Protein AF-A0A9D4H6K7-F1 (afdb_monomer)

Radius of gyration: 13.58 Å; Cα contacts (8 Å, |Δi|>4): 80; chains: 1; bounding box: 26×27×38 Å

Nearest PDB structures (foldseek):
  5yt3-assembly1_A  TM=7.237E-01  e=1.940E+00  Homo sapiens

Structure (mmCIF, N/CA/C/O backbone):
data_AF-A0A9D4H6K7-F1
#
_entry.id   AF-A0A9D4H6K7-F1
#
loop_
_atom_site.group_PDB
_atom_site.id
_atom_site.type_symbol
_atom_site.label_atom_id
_atom_site.label_alt_id
_atom_site.label_comp_id
_atom_site.label_asym_id
_atom_site.label_entity_id
_atom_site.label_seq_id
_atom_site.pdbx_PDB_ins_code
_atom_site.Cartn_x
_atom_site.Cartn_y
_atom_site.Cartn_z
_atom_site.occupancy
_atom_site.B_iso_or_equiv
_atom_site.auth_seq_id
_atom_site.auth_comp_id
_atom_site.auth_asym_id
_atom_site.auth_atom_id
_atom_site.pdbx_PDB_model_num
ATOM 1 N N . MET A 1 1 ? -3.681 6.805 22.100 1.00 63.06 1 MET A N 1
ATOM 2 C CA . MET A 1 1 ? -4.663 5.794 21.651 1.00 63.06 1 MET A CA 1
ATOM 3 C C . MET A 1 1 ? -3.888 4.546 21.260 1.00 63.06 1 MET A C 1
ATOM 5 O O . MET A 1 1 ? -2.907 4.675 20.541 1.00 63.06 1 MET A O 1
ATOM 9 N N . LYS A 1 2 ? -4.226 3.376 21.807 1.00 78.62 2 LYS A N 1
ATOM 10 C CA . LYS A 1 2 ? -3.553 2.108 21.489 1.00 78.62 2 LYS A CA 1
ATOM 11 C C . LYS A 1 2 ? -4.511 1.319 20.605 1.00 78.62 2 LYS A C 1
ATOM 13 O O . LYS A 1 2 ? -5.642 1.111 21.024 1.00 78.62 2 LYS A O 1
ATOM 18 N N . LEU A 1 3 ? -4.083 0.949 19.400 1.00 85.69 3 LEU A N 1
ATOM 19 C CA . LEU A 1 3 ? -4.877 0.082 18.530 1.00 85.69 3 LEU A CA 1
ATOM 20 C C . LEU A 1 3 ? -4.996 -1.297 19.189 1.00 85.69 3 LEU A C 1
ATOM 22 O O . LEU A 1 3 ? -3.985 -1.824 19.685 1.00 85.69 3 LEU A O 1
ATOM 26 N N . ASP A 1 4 ? -6.209 -1.843 19.220 1.00 92.56 4 ASP A N 1
ATOM 27 C CA . ASP A 1 4 ? -6.434 -3.224 19.636 1.00 92.56 4 ASP A CA 1
ATOM 28 C C . ASP A 1 4 ? -5.800 -4.201 18.629 1.00 92.56 4 ASP A C 1
ATOM 30 O O . ASP A 1 4 ? -5.259 -3.811 17.589 1.00 92.56 4 ASP A O 1
ATOM 34 N N . TRP A 1 5 ? -5.726 -5.473 19.010 1.00 94.06 5 TRP A N 1
ATOM 35 C CA . TRP A 1 5 ? -5.070 -6.477 18.176 1.00 94.06 5 TRP A CA 1
ATOM 36 C C . TRP A 1 5 ? -5.882 -6.823 16.931 1.00 94.06 5 TRP A C 1
ATOM 38 O O . TRP A 1 5 ? -5.285 -7.051 15.882 1.00 94.06 5 TRP A O 1
ATOM 48 N N . ASP A 1 6 ? -7.206 -6.798 17.025 1.00 92.50 6 ASP A N 1
ATOM 49 C CA . ASP A 1 6 ? -8.091 -7.148 15.917 1.00 92.50 6 ASP A CA 1
ATOM 50 C C . ASP A 1 6 ? -7.985 -6.111 14.792 1.00 92.50 6 ASP A C 1
ATOM 52 O O . ASP A 1 6 ? -7.803 -6.462 13.629 1.00 92.50 6 ASP A O 1
ATOM 56 N N . PHE A 1 7 ? -7.945 -4.827 15.144 1.00 90.62 7 PHE A N 1
ATOM 57 C CA . PHE A 1 7 ? -7.737 -3.732 14.206 1.00 90.62 7 PHE A CA 1
ATOM 58 C C . PHE A 1 7 ? -6.326 -3.729 13.604 1.00 90.62 7 PHE A C 1
ATOM 60 O O . PHE A 1 7 ? -6.123 -3.376 12.447 1.00 90.62 7 PHE A O 1
ATOM 67 N N . LYS A 1 8 ? -5.302 -4.147 14.358 1.00 91.25 8 LYS A N 1
ATOM 68 C CA . LYS A 1 8 ? -3.968 -4.348 13.763 1.00 91.25 8 LYS A CA 1
ATOM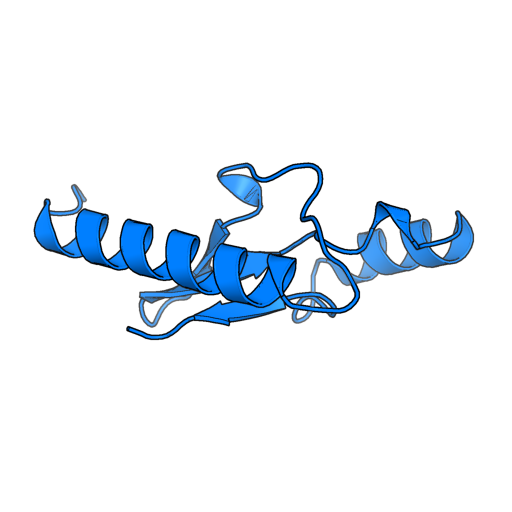 69 C C . LYS A 1 8 ? -3.973 -5.490 12.761 1.00 91.25 8 LYS A C 1
ATOM 71 O O . LYS A 1 8 ? -3.286 -5.396 11.749 1.00 91.25 8 LYS A O 1
ATOM 76 N N . LEU A 1 9 ? -4.699 -6.564 13.061 1.00 94.38 9 LEU A N 1
ATOM 77 C CA . LEU A 1 9 ? -4.786 -7.714 12.178 1.00 94.38 9 LEU A CA 1
ATOM 78 C C . LEU A 1 9 ? -5.490 -7.344 10.869 1.00 94.38 9 LEU A C 1
ATOM 80 O O . LEU A 1 9 ? -4.979 -7.720 9.817 1.00 94.38 9 LEU A O 1
ATOM 84 N N . SER A 1 10 ? -6.565 -6.547 10.923 1.00 92.81 10 SER A N 1
ATOM 85 C CA . SER A 1 10 ? -7.235 -6.055 9.712 1.00 92.81 10 SER A CA 1
ATOM 86 C C . SER A 1 10 ? -6.299 -5.194 8.857 1.00 92.81 10 SER A C 1
ATOM 88 O O . SER A 1 10 ? -6.167 -5.438 7.665 1.00 92.81 10 SER A O 1
ATOM 90 N N . LEU A 1 11 ? -5.527 -4.281 9.460 1.00 92.06 11 LEU A N 1
ATOM 91 C CA . LEU A 1 11 ? -4.535 -3.490 8.716 1.00 92.06 11 LEU A CA 1
ATOM 92 C C . LEU A 1 11 ? -3.422 -4.351 8.095 1.00 92.06 11 LEU A C 1
ATOM 94 O O . LEU A 1 11 ? -2.936 -4.052 7.006 1.00 92.06 11 LEU A O 1
ATOM 98 N N . ILE A 1 12 ? -2.984 -5.412 8.779 1.00 93.88 12 ILE A N 1
ATOM 99 C CA . ILE A 1 12 ? -1.995 -6.350 8.227 1.00 93.88 12 ILE A CA 1
ATOM 100 C C . ILE A 1 12 ? -2.591 -7.104 7.034 1.00 93.88 12 ILE A C 1
ATOM 102 O O . ILE A 1 12 ? -1.903 -7.271 6.027 1.00 93.88 12 ILE A O 1
ATOM 106 N N . GLN A 1 13 ? -3.850 -7.540 7.128 1.00 94.94 13 GLN A N 1
ATOM 107 C CA . GLN A 1 13 ? -4.564 -8.181 6.022 1.00 94.94 13 GLN A CA 1
ATOM 108 C C . GLN A 1 13 ? -4.682 -7.237 4.825 1.00 94.94 13 GLN A C 1
ATOM 110 O O . GLN A 1 13 ? -4.290 -7.627 3.726 1.00 94.94 13 GLN A O 1
ATOM 115 N N . ASP A 1 14 ? -5.065 -5.978 5.051 1.00 94.25 14 ASP A N 1
ATOM 116 C CA . ASP A 1 14 ? -5.134 -4.967 3.996 1.00 94.25 14 ASP A CA 1
ATOM 117 C C . ASP A 1 14 ? -3.776 -4.799 3.277 1.00 94.25 14 ASP A C 1
ATOM 119 O O . ASP A 1 14 ? -3.703 -4.717 2.048 1.00 94.25 14 ASP A O 1
ATOM 123 N N . ILE A 1 15 ? -2.662 -4.790 4.024 1.00 94.44 15 ILE A N 1
ATOM 124 C CA . ILE A 1 15 ? -1.313 -4.717 3.435 1.00 94.44 15 ILE A CA 1
ATOM 125 C C . ILE A 1 15 ? -1.017 -5.954 2.581 1.00 94.44 15 ILE A C 1
ATOM 127 O O . ILE A 1 15 ? -0.494 -5.825 1.472 1.00 94.44 15 ILE A O 1
ATOM 131 N N . VAL A 1 16 ? -1.325 -7.153 3.082 1.00 95.50 16 VAL A N 1
ATOM 132 C CA . VAL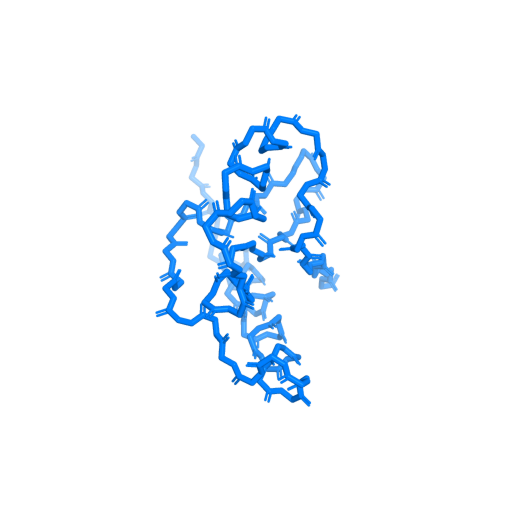 A 1 16 ? -1.085 -8.412 2.359 1.00 95.50 16 VAL A CA 1
ATOM 133 C C . VAL A 1 16 ? -1.886 -8.454 1.059 1.00 95.50 16 VAL A C 1
ATOM 135 O O . VAL A 1 16 ? -1.334 -8.807 0.013 1.00 95.50 16 VAL A O 1
ATOM 138 N N . GLU A 1 17 ? -3.155 -8.057 1.096 1.00 94.69 17 GLU A N 1
ATOM 139 C CA . GLU A 1 17 ? -4.022 -8.014 -0.082 1.00 94.69 17 GLU A CA 1
ATOM 140 C C . GLU A 1 17 ? -3.530 -6.993 -1.106 1.00 94.69 17 GLU A C 1
ATOM 142 O O . GLU A 1 17 ? -3.376 -7.324 -2.285 1.00 94.69 17 GLU A O 1
ATOM 147 N N . GLY A 1 18 ? -3.182 -5.782 -0.665 1.00 93.56 18 GLY A N 1
ATOM 148 C CA . GLY A 1 18 ? -2.656 -4.759 -1.563 1.00 93.56 18 GLY A CA 1
ATOM 149 C C . GLY A 1 18 ? -1.313 -5.130 -2.189 1.00 93.56 18 GLY A C 1
ATOM 150 O O . GLY A 1 18 ? -1.099 -4.878 -3.376 1.00 93.56 18 GLY A O 1
ATOM 151 N N . MET A 1 19 ? -0.429 -5.795 -1.442 1.00 95.25 19 MET A N 1
ATOM 152 C CA . MET A 1 19 ? 0.830 -6.310 -1.985 1.00 95.25 19 MET A CA 1
ATOM 153 C C . MET A 1 19 ? 0.615 -7.464 -2.963 1.00 95.25 19 MET A C 1
ATOM 155 O O . MET A 1 19 ? 1.281 -7.520 -3.996 1.00 95.25 19 MET A O 1
ATOM 159 N N . THR A 1 20 ? -0.334 -8.355 -2.678 1.00 95.56 20 THR A N 1
ATOM 160 C CA . THR A 1 20 ? -0.708 -9.451 -3.583 1.00 95.56 20 THR A CA 1
ATOM 161 C C . THR A 1 20 ? -1.246 -8.900 -4.900 1.00 95.56 20 THR A C 1
ATOM 163 O O . THR A 1 20 ? -0.791 -9.306 -5.970 1.00 95.56 20 THR A O 1
ATOM 166 N N . TYR A 1 21 ? -2.152 -7.922 -4.830 1.00 93.75 21 TYR A N 1
ATOM 167 C CA . TYR A 1 21 ? -2.676 -7.229 -6.003 1.00 93.75 21 TYR A CA 1
ATOM 168 C C . TYR A 1 21 ? -1.558 -6.563 -6.814 1.00 93.75 21 TYR A C 1
ATOM 170 O O . TYR A 1 21 ? -1.463 -6.756 -8.027 1.00 93.75 21 TYR A O 1
ATOM 178 N N . LEU A 1 22 ? -0.673 -5.813 -6.151 1.00 92.50 22 LEU A N 1
ATOM 179 C CA . LEU A 1 22 ? 0.427 -5.123 -6.820 1.00 92.50 22 LEU A CA 1
ATOM 180 C C . LEU A 1 22 ? 1.377 -6.104 -7.519 1.00 92.50 22 LEU A C 1
ATOM 182 O O . LEU A 1 22 ? 1.776 -5.857 -8.657 1.00 92.50 22 LEU A O 1
ATOM 186 N N . HIS A 1 23 ? 1.714 -7.218 -6.870 1.00 94.75 23 HIS A N 1
ATOM 187 C CA . HIS A 1 23 ? 2.596 -8.237 -7.441 1.00 94.75 23 HIS A CA 1
ATOM 188 C C . HIS A 1 23 ? 1.973 -8.991 -8.620 1.00 94.75 23 HIS A C 1
ATOM 190 O O . HIS A 1 23 ? 2.700 -9.447 -9.498 1.00 94.75 23 HIS A O 1
ATOM 196 N N . ALA A 1 24 ? 0.644 -9.096 -8.672 1.00 94.44 24 ALA A N 1
ATOM 197 C CA . ALA A 1 24 ? -0.068 -9.645 -9.824 1.00 94.44 24 ALA A CA 1
ATOM 198 C C . ALA A 1 24 ? -0.216 -8.640 -10.986 1.00 94.44 24 ALA A C 1
ATOM 200 O O . ALA A 1 24 ? -0.554 -9.033 -12.103 1.00 94.44 24 ALA A O 1
ATOM 201 N N . SER A 1 25 ? 0.008 -7.346 -10.738 1.00 91.50 25 SER A N 1
ATOM 202 C CA . SER A 1 25 ? -0.074 -6.296 -11.757 1.00 91.50 25 SER A CA 1
ATOM 203 C C . SER A 1 25 ? 1.187 -6.224 -12.630 1.00 91.50 25 SER A C 1
ATOM 205 O O . SER A 1 25 ? 2.222 -6.805 -12.309 1.00 91.50 25 SER A O 1
ATOM 207 N N . SER A 1 26 ? 1.142 -5.427 -13.703 1.00 89.50 26 SER A N 1
ATOM 208 C CA . SER A 1 26 ? 2.309 -5.153 -14.558 1.00 89.50 26 SER A CA 1
ATOM 209 C C . SER A 1 26 ? 3.472 -4.469 -13.831 1.00 89.50 26 SER A C 1
ATOM 211 O O . SER A 1 26 ? 4.597 -4.504 -14.320 1.00 89.50 26 SER A O 1
ATOM 213 N N . ILE A 1 27 ? 3.214 -3.856 -12.672 1.00 89.06 27 ILE A N 1
ATOM 214 C CA . ILE A 1 27 ? 4.244 -3.231 -11.838 1.00 89.06 27 ILE A CA 1
ATOM 215 C C . ILE A 1 27 ? 5.088 -4.312 -11.149 1.00 89.06 27 ILE A C 1
ATOM 217 O O . ILE A 1 27 ? 6.295 -4.137 -10.993 1.00 89.06 27 ILE A O 1
ATOM 221 N N . G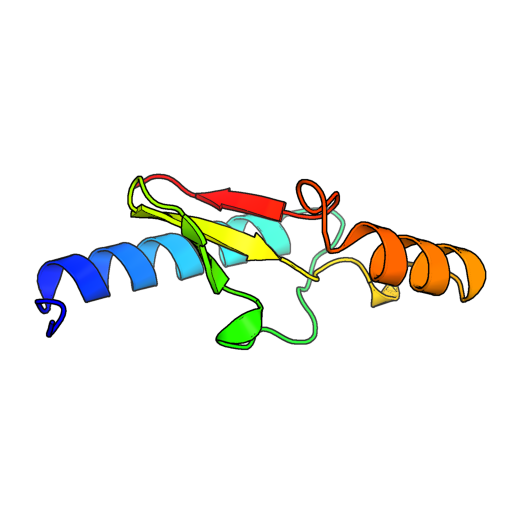LY A 1 28 ? 4.467 -5.433 -10.761 1.00 91.06 28 GLY A N 1
ATOM 222 C CA . GLY A 1 28 ? 5.111 -6.657 -10.271 1.00 91.06 28 GLY A CA 1
ATOM 223 C C . GLY A 1 28 ? 5.801 -6.562 -8.906 1.00 91.06 28 GLY A C 1
ATOM 224 O O . GLY A 1 28 ? 5.877 -7.558 -8.195 1.00 91.06 28 GLY A O 1
ATOM 225 N N . VAL A 1 29 ? 6.291 -5.385 -8.507 1.00 90.31 29 VAL A N 1
ATOM 226 C CA . VAL A 1 29 ? 7.005 -5.150 -7.245 1.00 90.31 29 VAL A CA 1
ATOM 227 C C . VAL A 1 29 ? 6.756 -3.741 -6.708 1.00 90.31 29 VAL A C 1
ATOM 229 O O . VAL A 1 29 ? 6.666 -2.771 -7.458 1.00 90.31 29 VAL A O 1
ATOM 232 N N . HIS A 1 30 ? 6.729 -3.591 -5.383 1.00 91.88 30 HIS A N 1
ATOM 233 C CA . HIS A 1 30 ? 6.709 -2.264 -4.754 1.00 91.88 30 HIS A CA 1
ATOM 234 C C . HIS A 1 30 ? 8.097 -1.605 -4.701 1.00 91.88 30 HIS A C 1
ATOM 236 O O . HIS A 1 30 ? 8.219 -0.382 -4.762 1.00 91.88 30 HIS A O 1
ATOM 242 N N . GLY A 1 31 ? 9.158 -2.399 -4.535 1.00 89.00 31 GLY A N 1
ATOM 243 C CA . GLY A 1 31 ? 10.539 -1.924 -4.386 1.00 89.00 31 GLY A CA 1
ATOM 244 C C . GLY A 1 31 ? 10.911 -1.504 -2.958 1.00 89.00 31 GLY A C 1
ATOM 245 O O . GLY A 1 31 ? 11.869 -2.035 -2.407 1.00 89.00 31 GLY A O 1
ATOM 246 N N . GLN A 1 32 ? 10.157 -0.590 -2.340 1.00 87.44 32 GLN A N 1
ATOM 247 C CA . GLN A 1 32 ? 10.431 -0.099 -0.980 1.00 87.44 32 GLN A CA 1
ATOM 248 C C . GLN A 1 32 ? 9.138 0.132 -0.184 1.00 87.44 32 GLN A C 1
ATOM 250 O O . GLN A 1 32 ? 8.613 1.244 -0.143 1.00 87.44 32 GLN A O 1
ATOM 255 N N . LEU A 1 33 ? 8.631 -0.927 0.453 1.00 91.00 33 LEU A N 1
ATOM 256 C CA . LEU A 1 33 ? 7.488 -0.833 1.359 1.00 91.00 33 LEU A CA 1
ATOM 257 C C . LEU A 1 33 ? 7.977 -0.442 2.761 1.00 91.00 33 LEU A C 1
ATOM 259 O O . LEU A 1 33 ? 8.684 -1.205 3.417 1.00 91.00 33 LEU A O 1
ATOM 263 N N . THR A 1 34 ? 7.606 0.753 3.207 1.00 90.38 34 THR A N 1
ATOM 264 C CA . THR A 1 34 ? 7.864 1.268 4.560 1.00 90.38 34 THR A CA 1
ATOM 265 C C . THR A 1 34 ? 6.551 1.705 5.198 1.00 90.38 34 THR A C 1
ATOM 267 O O . THR A 1 34 ? 5.547 1.875 4.511 1.00 90.38 34 THR A O 1
ATOM 270 N N . ASP A 1 35 ? 6.553 1.931 6.508 1.00 88.69 35 ASP A N 1
ATOM 271 C CA . ASP A 1 35 ? 5.412 2.475 7.252 1.00 88.69 35 ASP A CA 1
ATOM 272 C C . ASP A 1 35 ? 4.885 3.784 6.639 1.00 88.69 35 ASP A C 1
ATOM 274 O O . ASP A 1 35 ? 3.683 3.944 6.457 1.00 88.69 35 ASP A O 1
ATOM 278 N N . SER A 1 36 ? 5.781 4.670 6.199 1.00 87.81 36 SER A N 1
ATOM 279 C CA . SER A 1 36 ? 5.425 5.915 5.502 1.00 87.81 36 SER A CA 1
ATOM 280 C C . SER A 1 36 ? 4.734 5.722 4.145 1.00 87.81 36 SER A C 1
ATOM 282 O O . SER A 1 36 ? 4.154 6.672 3.618 1.00 87.81 36 SER A O 1
ATOM 284 N N . ARG A 1 37 ? 4.786 4.515 3.565 1.00 89.06 37 ARG A N 1
ATOM 285 C CA . ARG A 1 37 ? 4.095 4.155 2.316 1.00 89.06 37 ARG A CA 1
ATOM 286 C C . ARG A 1 37 ? 2.725 3.519 2.550 1.00 89.06 37 ARG A C 1
ATOM 288 O O . ARG A 1 37 ? 1.970 3.391 1.585 1.00 89.06 37 ARG A O 1
ATOM 295 N N . CYS A 1 38 ? 2.397 3.182 3.798 1.00 91.88 38 CYS A N 1
ATOM 296 C CA . CYS A 1 38 ? 1.101 2.669 4.231 1.00 91.88 38 CYS A CA 1
ATOM 297 C C . CYS A 1 38 ? 0.323 3.785 4.936 1.00 91.88 38 CYS A C 1
ATOM 299 O O . CYS A 1 38 ? 0.465 4.012 6.136 1.00 91.88 38 CYS A O 1
ATOM 301 N N . MET A 1 39 ? -0.499 4.507 4.180 1.00 90.31 39 MET A N 1
ATOM 302 C CA . MET A 1 39 ? -1.290 5.616 4.712 1.00 90.31 39 MET A CA 1
ATOM 303 C C . MET A 1 39 ? -2.663 5.122 5.154 1.00 90.31 39 MET A C 1
ATOM 305 O O . MET A 1 39 ? -3.307 4.373 4.428 1.00 90.31 39 MET A O 1
ATOM 309 N N . ILE A 1 40 ? -3.140 5.583 6.307 1.00 89.56 40 ILE A N 1
ATOM 310 C CA . ILE A 1 40 ? -4.493 5.296 6.796 1.00 89.56 40 ILE A CA 1
ATOM 311 C C . ILE A 1 40 ? -5.266 6.613 6.811 1.00 89.56 40 ILE A C 1
ATOM 313 O O . ILE A 1 40 ? -4.805 7.590 7.405 1.00 89.56 40 ILE A O 1
ATOM 317 N N . ASP A 1 41 ? -6.411 6.663 6.127 1.00 87.56 41 ASP A N 1
ATOM 318 C CA . ASP A 1 41 ? -7.260 7.860 6.114 1.00 87.56 41 ASP A CA 1
ATOM 319 C C . ASP A 1 41 ? -8.196 7.931 7.340 1.00 87.56 41 ASP A C 1
ATOM 321 O O . ASP A 1 41 ? -8.278 7.011 8.155 1.00 87.56 41 ASP A O 1
ATOM 325 N N . GLY A 1 42 ? -8.931 9.040 7.487 1.00 86.56 42 GLY A N 1
ATOM 326 C CA . GLY A 1 42 ? -9.857 9.245 8.612 1.00 86.56 42 GLY A CA 1
ATOM 327 C C . GLY A 1 42 ? -11.044 8.271 8.668 1.00 86.56 42 GLY A C 1
ATOM 328 O O . GLY A 1 42 ? -11.807 8.307 9.628 1.00 86.56 42 GLY A O 1
ATOM 329 N N . ARG A 1 43 ? -11.213 7.414 7.655 1.00 86.50 43 ARG A N 1
ATOM 330 C CA . ARG A 1 43 ? -12.215 6.343 7.603 1.00 86.50 43 ARG A CA 1
ATOM 331 C C . ARG A 1 43 ? -11.584 4.961 7.778 1.00 86.50 43 ARG A C 1
ATOM 333 O O . ARG A 1 43 ? -12.226 3.971 7.448 1.00 86.50 43 ARG A O 1
ATOM 340 N N . PHE A 1 44 ? -10.350 4.903 8.280 1.00 87.12 44 PHE A N 1
ATOM 341 C CA . PHE A 1 44 ? -9.586 3.673 8.482 1.00 87.12 44 PHE A CA 1
ATOM 342 C C . PHE A 1 44 ? -9.323 2.879 7.202 1.00 87.12 44 PHE A C 1
ATOM 344 O O . PHE A 1 44 ? -9.109 1.675 7.257 1.00 87.12 44 PHE A O 1
ATOM 351 N N . VAL A 1 45 ? -9.292 3.553 6.052 1.00 88.19 45 VAL A N 1
ATOM 352 C CA . VAL A 1 45 ? -8.950 2.896 4.795 1.00 88.19 45 VAL A CA 1
ATOM 353 C C . VAL A 1 45 ? -7.440 2.917 4.601 1.00 88.19 45 VAL A C 1
ATOM 355 O O . VAL A 1 45 ? -6.841 3.999 4.566 1.00 88.19 45 VAL A O 1
ATOM 358 N N . LEU A 1 46 ? -6.836 1.738 4.441 1.00 91.25 46 LEU A N 1
ATOM 359 C CA . LEU A 1 46 ? -5.413 1.609 4.156 1.00 91.25 46 LEU A CA 1
ATOM 360 C C . LEU A 1 46 ? -5.134 1.860 2.667 1.00 91.25 46 LEU A C 1
ATOM 362 O O . LEU A 1 46 ? -5.783 1.315 1.774 1.00 91.25 46 LEU A O 1
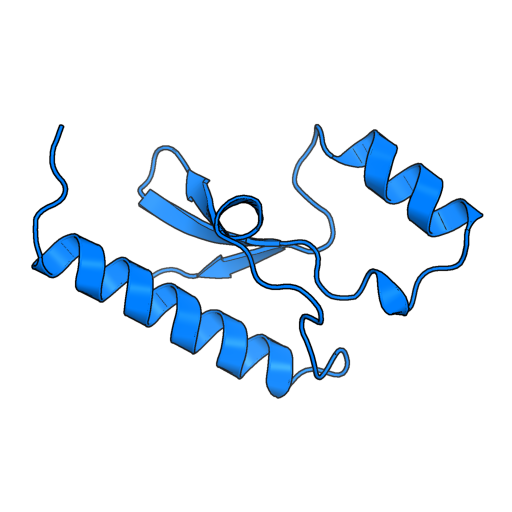ATOM 366 N N . LYS A 1 47 ? -4.145 2.709 2.387 1.00 90.94 47 LYS A N 1
ATOM 367 C CA . LYS A 1 47 ? -3.621 2.978 1.048 1.00 90.94 47 LYS A CA 1
ATOM 368 C C . LYS A 1 47 ? -2.143 2.606 0.983 1.00 90.94 47 LYS A C 1
ATOM 370 O O . LYS A 1 47 ? -1.341 3.142 1.749 1.00 90.94 47 LYS A O 1
ATOM 375 N N . ILE A 1 48 ? -1.779 1.750 0.031 1.00 92.31 48 ILE A N 1
ATOM 376 C CA . ILE A 1 48 ? -0.377 1.470 -0.318 1.00 92.31 48 ILE A CA 1
ATOM 377 C C . ILE A 1 48 ? 0.055 2.462 -1.395 1.00 92.31 48 ILE A C 1
ATOM 379 O O . ILE A 1 48 ? -0.678 2.667 -2.362 1.00 92.31 48 ILE A O 1
ATOM 383 N N . THR A 1 49 ? 1.225 3.083 -1.237 1.00 90.12 49 THR A N 1
ATOM 384 C CA . THR A 1 49 ? 1.708 4.172 -2.104 1.00 90.12 49 THR A CA 1
ATOM 385 C C . THR A 1 49 ? 3.167 4.001 -2.509 1.00 90.12 49 THR A C 1
ATOM 387 O O . THR A 1 49 ? 3.947 3.366 -1.812 1.00 90.12 49 THR A O 1
ATOM 390 N N . GLY A 1 50 ? 3.597 4.653 -3.591 1.00 85.56 50 GLY A N 1
ATOM 391 C CA . GLY A 1 50 ? 5.028 4.743 -3.909 1.00 85.56 50 GLY A CA 1
ATOM 392 C C . GLY A 1 50 ? 5.618 3.544 -4.640 1.00 85.56 50 GLY A C 1
ATOM 393 O O . GLY A 1 50 ? 6.839 3.423 -4.725 1.00 85.56 50 GLY A O 1
ATOM 394 N N . PHE A 1 51 ? 4.765 2.677 -5.168 1.00 88.75 51 PHE A N 1
ATOM 395 C CA . PHE A 1 51 ? 5.137 1.673 -6.153 1.00 88.75 51 PHE A CA 1
ATOM 396 C C . PHE A 1 51 ? 5.247 2.305 -7.553 1.00 88.75 51 PHE A C 1
ATOM 398 O O . PHE A 1 51 ? 4.843 3.447 -7.763 1.00 88.75 51 PHE A O 1
ATOM 405 N N . GLY A 1 52 ? 5.837 1.589 -8.516 1.00 84.88 52 GLY A N 1
ATOM 406 C CA . GLY A 1 52 ? 5.970 2.065 -9.905 1.00 84.88 52 GLY A CA 1
ATOM 407 C C . GLY A 1 52 ? 6.967 3.214 -10.117 1.00 84.88 52 GLY A C 1
ATOM 408 O O . GLY A 1 52 ? 7.295 3.533 -11.254 1.00 84.88 52 GLY A O 1
ATOM 409 N N . LEU A 1 53 ? 7.523 3.794 -9.046 1.00 83.12 53 LEU A N 1
ATOM 410 C CA . LEU A 1 53 ? 8.481 4.905 -9.126 1.00 83.12 53 LEU A CA 1
ATOM 411 C C . LEU A 1 53 ? 9.767 4.542 -9.879 1.00 83.12 53 LEU A C 1
ATOM 413 O O . LEU A 1 53 ? 10.365 5.405 -10.508 1.00 83.12 53 LEU A O 1
ATOM 417 N N . ASN A 1 54 ? 10.169 3.270 -9.849 1.00 79.06 54 ASN A N 1
ATOM 418 C CA . ASN A 1 54 ? 11.348 2.783 -10.570 1.00 79.06 54 ASN A CA 1
ATOM 419 C C . ASN A 1 54 ? 11.146 2.746 -12.095 1.00 79.06 54 ASN A C 1
ATOM 421 O O . ASN A 1 54 ? 12.109 2.555 -12.830 1.00 79.06 54 ASN A O 1
ATOM 425 N N . CYS A 1 55 ? 9.905 2.886 -12.566 1.00 79.56 55 CYS A N 1
ATOM 426 C CA . CYS A 1 55 ? 9.561 2.913 -13.985 1.00 79.56 55 CYS A CA 1
ATOM 427 C C . CYS A 1 55 ? 9.539 4.339 -14.556 1.00 79.56 55 CYS A C 1
ATOM 429 O O . CYS A 1 55 ? 9.362 4.496 -15.760 1.00 79.56 55 CYS A O 1
ATOM 431 N N . LEU A 1 56 ? 9.688 5.360 -13.707 1.00 81.62 56 LEU A N 1
ATOM 432 C CA . LEU A 1 56 ? 9.622 6.764 -14.095 1.00 81.62 56 LEU A CA 1
ATOM 433 C C . LEU A 1 56 ? 10.999 7.289 -14.512 1.00 81.62 56 LEU A C 1
ATOM 435 O O . LEU A 1 56 ? 12.017 6.960 -13.902 1.00 81.62 56 LEU A O 1
ATOM 439 N N . ASN A 1 57 ? 11.025 8.166 -15.514 1.00 87.31 57 ASN A N 1
ATOM 440 C CA . ASN A 1 57 ? 12.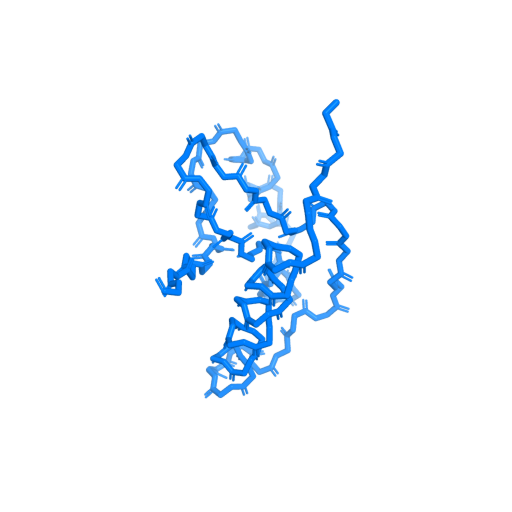211 8.956 -15.835 1.00 87.31 57 ASN A CA 1
ATOM 441 C C . ASN A 1 57 ? 12.397 10.124 -14.843 1.00 87.31 57 ASN A C 1
ATOM 443 O O . ASN A 1 57 ? 11.509 10.441 -14.052 1.00 87.31 57 ASN A O 1
ATOM 447 N N . GLU A 1 58 ? 13.548 10.801 -14.875 1.00 84.62 58 GLU A N 1
ATOM 448 C CA . GLU A 1 58 ? 13.863 11.876 -13.916 1.00 84.62 58 GL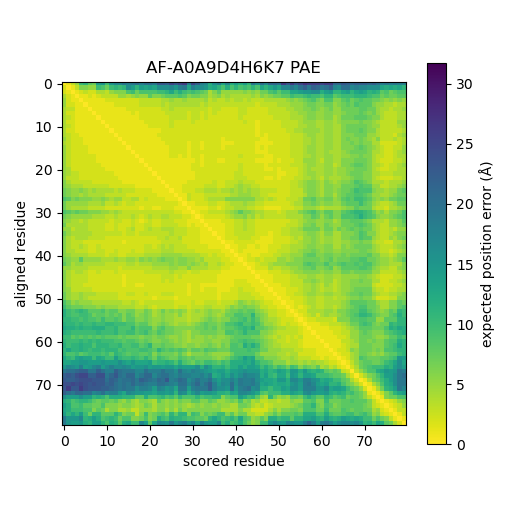U A CA 1
ATOM 449 C C . GLU A 1 58 ? 12.835 13.022 -13.897 1.00 84.62 58 GLU A C 1
ATOM 451 O O . GLU A 1 58 ? 12.539 13.568 -12.830 1.00 84.62 58 GLU A O 1
ATOM 456 N N . ALA A 1 59 ? 12.268 13.385 -15.052 1.00 85.75 59 ALA A N 1
ATOM 457 C CA . ALA A 1 59 ? 11.261 14.440 -15.139 1.00 85.75 59 ALA A CA 1
ATOM 458 C C . ALA A 1 59 ? 9.935 13.997 -14.499 1.00 85.75 59 ALA A C 1
ATOM 460 O O . ALA A 1 59 ? 9.345 14.737 -13.711 1.0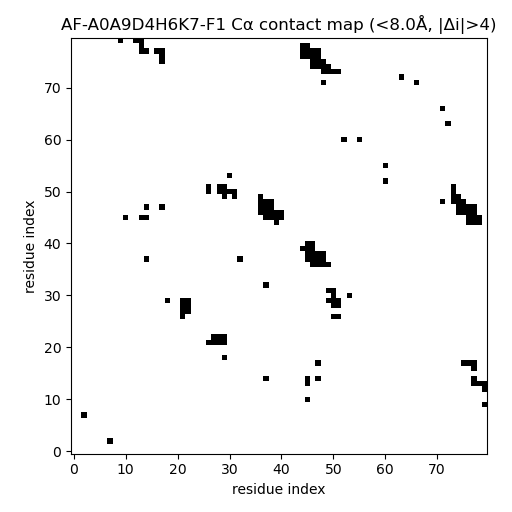0 85.75 59 ALA A O 1
ATOM 461 N N . GLU A 1 60 ? 9.511 12.764 -14.770 1.00 84.06 60 GLU A N 1
ATOM 462 C CA . GLU A 1 60 ? 8.321 12.149 -14.178 1.00 84.06 60 GLU A CA 1
ATOM 463 C C . GLU A 1 60 ? 8.477 11.948 -12.666 1.00 84.06 60 GLU A C 1
ATOM 465 O O . GLU A 1 60 ? 7.565 12.264 -11.904 1.00 84.06 60 GLU A O 1
ATOM 470 N N . MET A 1 61 ? 9.652 11.510 -12.202 1.00 80.38 61 MET A N 1
ATOM 471 C CA . MET A 1 61 ? 9.957 11.395 -10.773 1.00 80.38 61 MET A CA 1
ATOM 472 C C . MET A 1 61 ? 9.897 12.750 -10.063 1.00 80.38 61 MET A C 1
ATOM 474 O O . MET A 1 61 ? 9.422 12.840 -8.926 1.00 80.38 61 MET A O 1
ATOM 478 N N . ARG A 1 62 ? 10.390 13.813 -10.712 1.00 81.19 62 ARG A N 1
ATOM 479 C CA . ARG A 1 62 ? 10.334 15.172 -10.167 1.00 81.19 62 ARG A CA 1
ATOM 480 C C . ARG A 1 62 ? 8.889 15.648 -10.036 1.00 81.19 62 ARG A C 1
ATOM 482 O O . ARG A 1 62 ? 8.550 16.195 -8.990 1.00 81.19 62 ARG A O 1
ATOM 489 N N . ASN A 1 63 ? 8.048 15.392 -11.035 1.00 79.12 63 ASN A N 1
ATOM 490 C CA . ASN A 1 63 ? 6.627 15.745 -10.992 1.00 79.12 63 ASN A CA 1
ATOM 491 C C . ASN A 1 63 ? 5.878 14.948 -9.914 1.00 79.12 63 ASN A C 1
ATOM 493 O O . ASN A 1 63 ? 5.225 15.545 -9.064 1.00 79.12 63 ASN A O 1
ATOM 497 N N . ALA A 1 64 ? 6.088 13.629 -9.841 1.00 74.94 64 ALA A N 1
ATOM 498 C CA . ALA A 1 64 ? 5.459 12.767 -8.838 1.00 74.94 64 ALA A CA 1
ATOM 499 C C . ALA A 1 64 ? 5.799 13.170 -7.388 1.00 74.94 64 ALA A C 1
ATOM 501 O O . ALA A 1 64 ? 4.988 13.003 -6.480 1.00 74.94 64 ALA A O 1
ATOM 502 N N . ARG A 1 65 ? 6.997 13.723 -7.143 1.00 71.56 65 ARG A N 1
ATOM 503 C CA . ARG A 1 65 ? 7.365 14.279 -5.827 1.00 71.56 65 ARG A CA 1
ATOM 504 C C . ARG A 1 65 ? 6.620 15.572 -5.502 1.00 71.56 65 ARG A C 1
ATOM 506 O O . ARG A 1 65 ? 6.287 15.789 -4.340 1.00 71.56 65 ARG A O 1
ATOM 513 N N . LEU A 1 66 ? 6.384 16.422 -6.498 1.00 71.19 66 LEU A N 1
ATOM 514 C CA . LEU A 1 66 ? 5.683 17.697 -6.325 1.00 71.19 66 LEU A CA 1
ATOM 515 C C . LEU A 1 66 ? 4.176 17.492 -6.112 1.00 71.19 66 LEU A C 1
ATOM 517 O O . LEU A 1 66 ? 3.579 18.203 -5.313 1.00 71.19 66 LEU A O 1
ATOM 521 N N . GLU A 1 67 ? 3.594 16.479 -6.753 1.00 64.38 67 GLU A N 1
ATOM 522 C CA . GLU A 1 67 ? 2.172 16.113 -6.640 1.00 64.38 67 GLU A CA 1
ATOM 523 C C . GLU A 1 67 ? 1.822 15.354 -5.350 1.00 64.38 67 GLU A C 1
ATOM 525 O O . GLU A 1 67 ? 0.653 15.105 -5.082 1.00 64.38 67 GLU A O 1
ATOM 530 N N . SER A 1 68 ? 2.803 15.035 -4.495 1.00 57.00 68 SER A N 1
ATOM 531 C CA . SER A 1 68 ? 2.598 14.284 -3.241 1.00 57.00 68 SER A CA 1
ATOM 532 C C . SER A 1 68 ? 1.618 14.921 -2.232 1.00 57.00 68 SER A C 1
ATOM 534 O O . SER A 1 68 ? 1.303 14.304 -1.213 1.00 57.00 68 SER A O 1
ATOM 536 N N . GLY A 1 69 ? 1.122 16.135 -2.504 1.00 51.56 69 GLY A N 1
ATOM 537 C CA . GLY A 1 69 ? 0.094 16.828 -1.727 1.00 51.56 69 GLY A CA 1
ATOM 538 C C . GLY A 1 69 ? -1.361 16.560 -2.144 1.00 51.56 69 GLY A C 1
ATOM 539 O O . GLY A 1 69 ? -2.252 16.802 -1.333 1.00 51.56 69 GLY A O 1
ATOM 540 N N . GLU A 1 70 ? -1.632 16.039 -3.344 1.00 46.28 70 GLU A N 1
ATOM 541 C CA . GLU A 1 70 ? -2.993 15.765 -3.832 1.00 46.28 70 GLU A CA 1
ATOM 542 C C . GLU A 1 70 ? -3.089 14.311 -4.315 1.00 46.28 70 GLU A C 1
ATOM 544 O O . GLU A 1 70 ? -2.260 13.856 -5.089 1.00 46.28 70 GLU A O 1
ATOM 549 N N . GLU A 1 71 ? -4.056 13.563 -3.767 1.00 52.38 71 GLU A N 1
ATOM 550 C CA . GLU A 1 71 ? -4.355 12.140 -4.011 1.00 52.38 71 GLU A CA 1
ATOM 551 C C . GLU A 1 71 ? -3.365 11.370 -4.911 1.00 52.38 71 GLU A C 1
ATOM 553 O O . GLU A 1 71 ? -3.532 11.268 -6.121 1.00 52.38 71 GLU A O 1
ATOM 558 N N . ASN A 1 72 ? -2.345 10.785 -4.271 1.00 52.78 72 ASN A N 1
ATOM 559 C CA . ASN A 1 72 ? -1.268 10.000 -4.878 1.00 52.78 72 ASN A CA 1
ATOM 560 C C . ASN A 1 72 ? -1.714 9.160 -6.096 1.00 52.78 72 ASN A C 1
ATOM 562 O O . ASN A 1 72 ? -2.396 8.141 -5.939 1.00 52.78 72 ASN A O 1
ATOM 566 N N . VAL A 1 73 ? -1.222 9.550 -7.278 1.00 56.34 73 VAL A N 1
ATOM 567 C CA . VAL A 1 73 ? -1.441 8.934 -8.608 1.00 56.34 73 VAL A CA 1
ATOM 568 C C . VAL A 1 73 ? -1.115 7.428 -8.647 1.00 56.34 73 VAL A C 1
ATOM 570 O O . VAL A 1 73 ? -1.625 6.693 -9.487 1.00 56.34 73 VAL A O 1
ATOM 573 N N . TRP A 1 74 ? -0.332 6.936 -7.683 1.00 68.62 74 TRP A N 1
ATOM 574 C CA . TRP A 1 74 ? 0.023 5.524 -7.512 1.00 68.62 74 TRP A CA 1
ATOM 575 C C . TRP A 1 74 ? -0.363 5.041 -6.118 1.00 68.62 74 TRP A C 1
ATOM 577 O O . TRP A 1 74 ? 0.496 4.691 -5.305 1.00 68.62 74 TRP A O 1
ATOM 587 N N . SER A 1 75 ? -1.660 5.090 -5.815 1.00 71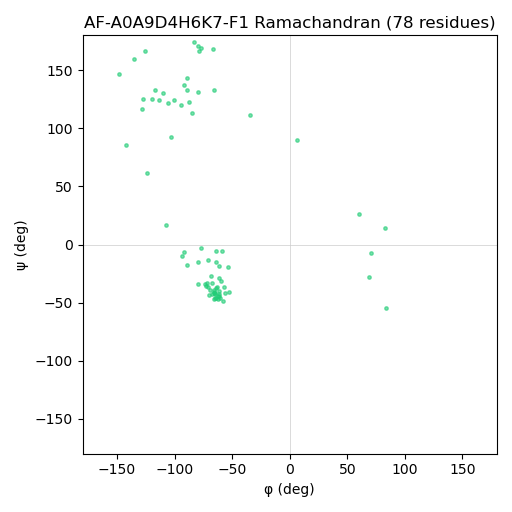.50 75 SER A N 1
ATOM 588 C CA . SER A 1 75 ? -2.205 4.517 -4.590 1.00 71.50 75 SER A CA 1
ATOM 589 C C . SER A 1 75 ? -3.183 3.393 -4.894 1.00 71.50 75 SER A C 1
ATOM 591 O O . SER A 1 75 ? -4.070 3.528 -5.733 1.00 71.50 75 SER A O 1
ATOM 593 N N . ILE A 1 76 ? -3.023 2.273 -4.195 1.00 77.81 76 ILE A N 1
ATOM 594 C CA . ILE A 1 76 ? -4.042 1.227 -4.150 1.00 77.81 76 ILE A CA 1
ATOM 595 C C . ILE A 1 76 ? -4.771 1.398 -2.830 1.00 77.81 76 ILE A C 1
ATOM 597 O O . ILE A 1 76 ? -4.145 1.436 -1.771 1.00 77.81 76 ILE A O 1
ATOM 601 N N . LYS A 1 77 ? -6.091 1.538 -2.909 1.00 81.00 77 LYS A N 1
ATOM 602 C CA . LYS A 1 77 ? -6.977 1.670 -1.758 1.00 81.00 77 LYS A CA 1
ATOM 603 C C . LYS A 1 77 ? -7.502 0.280 -1.404 1.00 81.00 77 LYS A C 1
ATOM 605 O O . LYS A 1 77 ? -8.130 -0.345 -2.254 1.00 81.00 77 LYS A O 1
ATOM 610 N N . ILE A 1 78 ? -7.225 -0.188 -0.192 1.00 78.44 78 ILE A N 1
ATOM 611 C CA . ILE A 1 78 ? -7.640 -1.505 0.297 1.00 78.44 78 ILE A CA 1
ATOM 612 C C . ILE A 1 78 ? -8.708 -1.312 1.363 1.00 78.44 78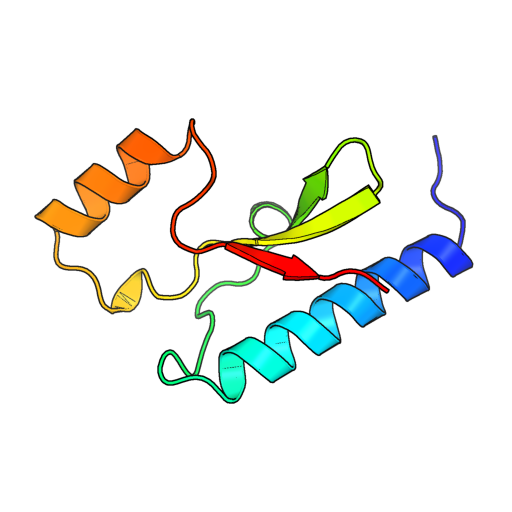 ILE A C 1
ATOM 614 O O . ILE A 1 78 ? -8.560 -0.468 2.244 1.00 78.44 78 ILE A O 1
ATOM 618 N N . ILE A 1 79 ? -9.809 -2.040 1.221 1.00 69.62 79 ILE A N 1
ATOM 619 C CA . ILE A 1 79 ? -10.944 -2.010 2.138 1.00 69.62 79 ILE A CA 1
ATOM 620 C C . ILE A 1 79 ? -11.208 -3.468 2.508 1.00 69.62 79 ILE A C 1
ATOM 622 O O . ILE A 1 79 ? -11.528 -4.248 1.608 1.00 69.62 79 ILE A O 1
ATOM 626 N N . SER A 1 80 ? -11.047 -3.804 3.789 1.00 63.88 80 SER A N 1
ATOM 627 C CA . SER A 1 80 ? -11.490 -5.077 4.373 1.00 63.88 80 SER A CA 1
ATOM 628 C C . SER A 1 80 ? -13.002 -5.151 4.562 1.00 63.88 80 SER A C 1
ATOM 630 O O . SER A 1 80 ? -13.660 -4.089 4.696 1.00 63.88 80 SER A O 1
#

Sequence (80 aa):
MKLDWDFKLSLIQDIVEGMTYLHASSIGVHGQLTDSRCMIDGRFVLKITGFGLNCLNEAEMRNARLESGEENVWSIKIIS

Secondary structure (DSSP, 8-state):
----HHHHHHHHHHHHHHHHHHHHSTT---S---GGGEEE-TT--EEEE--SGGGS-HHHHHHHHHGGGSS-TTEEEE--

InterPro domains:
  IPR000719 Protein kinase domain [PS50011] (1-80)
  IPR001245 Serine-threonine/tyrosine-protein kinase, catalytic domain [PF07714] (4-58)
  IPR011009 Protein kinase-like domain superfamily [SSF56112] (2-61)
  IPR050401 Cyclic nucleotide synthase [PTHR11920] (1-58)

Solvent-accessible surface area (backbone atoms only — not comparable to full-atom values): 4907 Å² total; per-residue (Å²): 137,81,82,55,70,68,62,49,49,51,54,51,49,36,50,53,53,50,50,52,53,43,43,73,38,96,66,44,51,54,92,67,90,48,73,91,29,55,43,69,49,99,81,72,39,42,26,46,41,67,38,57,59,88,77,46,53,74,69,55,47,53,49,57,63,70,45,67,83,55,85,59,94,50,55,51,79,34,80,131

pLDDT: mean 83.85, std 11.87, range [46.28, 95.56]

Organism: Dreissena polymorpha (NCBI:txid45954)

Foldseek 3Di:
DDDDPVLVVVLVVQVVVVQVVCCPDPLNHQVDDDPVQFDQDPVRKTKGARGPLVVDDPVRNVVQVVCPVPDRPGIDIGDD

Mean predicted aligned error: 5.79 Å